Protein AF-A0AAJ7RJ25-F1 (afdb_monomer)

pLDDT: mean 83.78, std 15.84, range [28.59, 96.62]

Foldseek 3Di:
DDDDDDDPVDPQAQDDDDADFLEKDWDDDPNWIKIWGFDQVQKIWIFTPVDSVRDTDDMDGHPAGFNYWDADRVVRDIDTDHDHD

Organism: Cephus cinctus (NCBI:txid211228)

Nearest PDB structures (foldseek):
  8qh5-assembly1_B  TM=7.415E-01  e=2.669E-01  Homo sapiens
  2b5n-assembly4_D  TM=5.875E-01  e=1.981E-01  Homo sapiens
  5y2z-assembly3_F  TM=6.308E-01 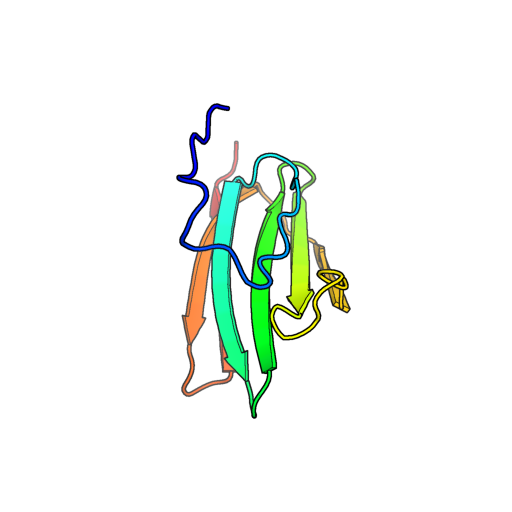 e=5.143E-01  Homo sapiens
  3ei3-assembly1_A  TM=5.996E-01  e=2.669E-01  Homo sapiens
  3ei4-assembly1_A  TM=6.697E-01  e=6.150E-01  Homo sapiens

Mean predicted aligned error: 6.25 Å

Solvent-accessible surface area (backbone atoms only — not comparable to full-atom values): 5348 Å² total; per-residue (Å²): 140,87,86,89,80,75,85,88,83,54,97,77,76,71,85,81,89,73,78,80,55,56,19,58,39,70,45,76,55,98,92,41,41,34,39,40,36,22,33,86,81,30,29,34,42,32,26,34,65,82,36,80,82,54,47,72,76,50,73,47,79,46,92,38,45,34,61,38,47,46,69,41,81,90,75,78,42,76,48,71,46,61,47,91,126

Radius of gyration: 14.31 Å; Cα contacts (8 Å, |Δi|>4): 159; chains: 1; bounding box: 36×33×31 Å

Sequence (85 aa):
MVRVIPVHNFLGQSVAQIDEPTAFCTANESANELLFLALRTHCIEVYLLNNPDLKRLTTFPTVDLAEYILHCAKGEYIATMEAKR

Structure (mmCIF, N/CA/C/O backbone):
data_AF-A0AAJ7RJ25-F1
#
_entry.id   AF-A0AAJ7RJ25-F1
#
loop_
_atom_site.group_PDB
_atom_site.id
_atom_site.type_symbol
_atom_site.label_atom_id
_ato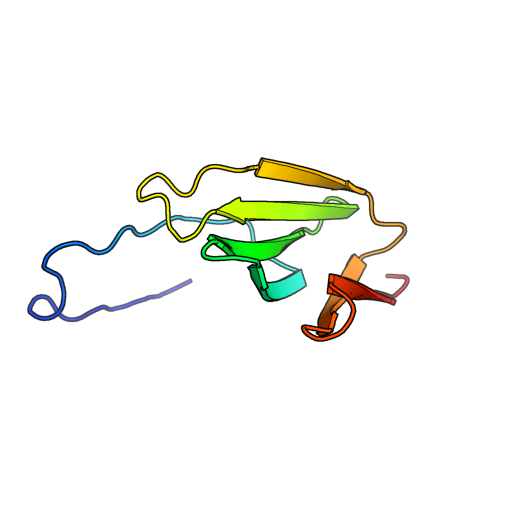m_site.label_alt_id
_atom_site.label_comp_id
_atom_site.label_asym_id
_atom_site.label_entity_id
_atom_site.label_seq_id
_atom_site.pdbx_PDB_ins_code
_atom_site.Cartn_x
_atom_site.Cartn_y
_atom_site.Cartn_z
_atom_site.occupancy
_atom_site.B_iso_or_equiv
_atom_site.auth_seq_id
_atom_site.auth_comp_id
_atom_site.auth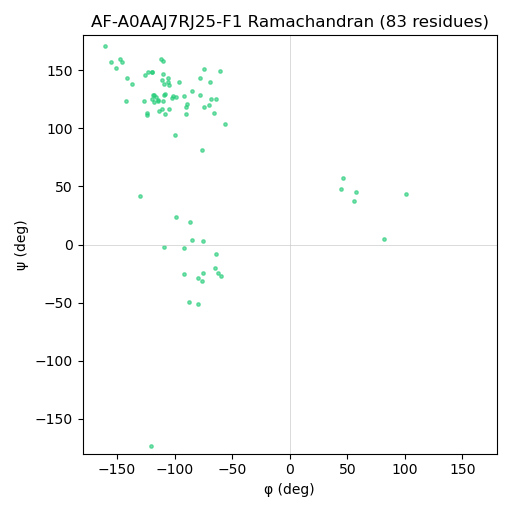_asym_id
_atom_site.auth_atom_id
_atom_site.pdbx_PDB_model_num
ATOM 1 N N . MET A 1 1 ? -2.630 13.392 -13.793 1.00 51.16 1 MET A N 1
ATOM 2 C CA . MET A 1 1 ? -3.540 13.282 -12.631 1.00 51.16 1 MET A CA 1
ATOM 3 C C . MET A 1 1 ? -4.709 14.235 -12.824 1.00 51.16 1 MET A C 1
ATOM 5 O O . MET A 1 1 ? -4.449 15.392 -13.120 1.00 51.16 1 MET A O 1
ATOM 9 N N . VAL A 1 2 ? -5.956 13.782 -12.646 1.00 28.59 2 VAL A N 1
ATOM 10 C CA . VAL A 1 2 ? -7.108 14.680 -12.437 1.00 28.59 2 VAL A CA 1
ATOM 11 C C . VAL A 1 2 ? -8.049 14.050 -11.407 1.00 28.59 2 VAL A C 1
ATOM 13 O O . VAL A 1 2 ? -8.509 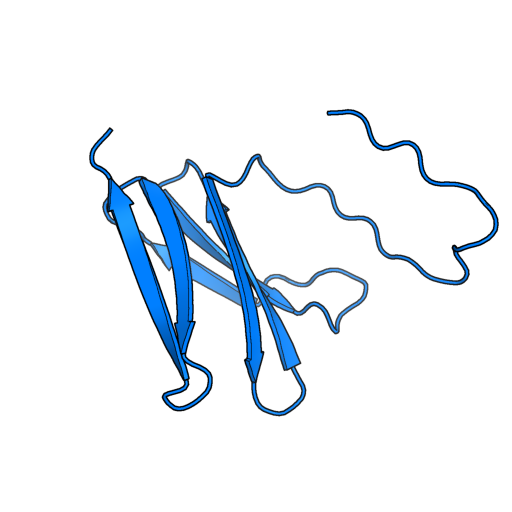12.927 -11.597 1.00 28.59 2 VAL A O 1
ATOM 16 N N . ARG A 1 3 ? -8.333 14.777 -10.321 1.00 53.00 3 ARG A N 1
ATOM 17 C CA . ARG A 1 3 ? -9.438 14.502 -9.391 1.00 53.00 3 ARG A CA 1
ATOM 18 C C . ARG A 1 3 ? -10.357 15.724 -9.389 1.00 53.00 3 ARG A C 1
ATOM 20 O O . ARG A 1 3 ? -9.883 16.828 -9.144 1.00 53.00 3 ARG A O 1
ATOM 27 N N . VAL A 1 4 ? -11.650 15.527 -9.655 1.00 40.00 4 VAL A N 1
ATOM 28 C CA . VAL A 1 4 ? -12.700 16.539 -9.451 1.00 40.00 4 VAL A CA 1
ATOM 29 C C . VAL A 1 4 ? -13.567 16.043 -8.303 1.00 40.00 4 VAL A C 1
ATOM 31 O O . VAL A 1 4 ? -14.167 14.976 -8.417 1.00 40.00 4 VAL A O 1
ATOM 34 N N . ILE A 1 5 ? -13.591 16.779 -7.190 1.00 60.88 5 ILE A N 1
ATOM 35 C CA . ILE A 1 5 ? -14.299 16.373 -5.972 1.00 60.88 5 ILE A CA 1
ATOM 36 C C . ILE A 1 5 ? -15.405 17.405 -5.656 1.00 60.88 5 ILE A C 1
ATOM 38 O O . ILE A 1 5 ? -15.090 18.591 -5.546 1.00 60.88 5 ILE A O 1
ATOM 42 N N . PRO A 1 6 ? -16.692 17.011 -5.545 1.00 43.16 6 PRO A N 1
ATOM 43 C CA . PRO A 1 6 ? -17.804 17.943 -5.303 1.00 43.16 6 PRO A CA 1
ATOM 44 C C . PRO A 1 6 ? -17.807 18.575 -3.896 1.00 43.16 6 PRO A C 1
ATOM 46 O O . PRO A 1 6 ? -17.592 17.894 -2.897 1.00 43.16 6 PRO A O 1
ATOM 49 N N . VAL A 1 7 ? -18.133 19.874 -3.826 1.00 48.28 7 VAL A N 1
ATOM 50 C CA . VAL A 1 7 ? -17.902 20.798 -2.686 1.00 48.28 7 VAL A CA 1
ATOM 51 C C . VAL A 1 7 ? -18.660 20.487 -1.376 1.00 48.28 7 VAL A C 1
ATOM 53 O O . VAL A 1 7 ? -18.221 20.921 -0.318 1.00 48.28 7 VAL A O 1
ATOM 56 N N . HIS A 1 8 ? -19.756 19.724 -1.375 1.00 54.28 8 HIS A N 1
ATOM 57 C CA . HIS A 1 8 ? -20.590 19.535 -0.168 1.00 54.28 8 HIS A CA 1
ATOM 58 C C . HIS A 1 8 ? -20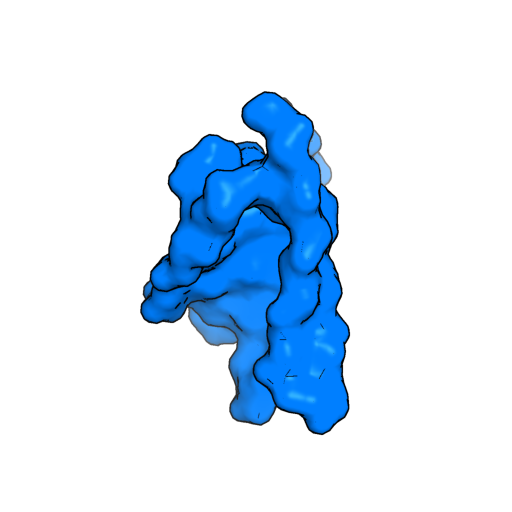.222 18.318 0.710 1.00 54.28 8 HIS A C 1
ATOM 60 O O . HIS A 1 8 ? -20.790 18.166 1.787 1.00 54.28 8 HIS A O 1
ATOM 66 N N . ASN A 1 9 ? -19.243 17.492 0.315 1.00 52.25 9 ASN A N 1
ATOM 67 C CA . ASN A 1 9 ? -18.804 16.299 1.067 1.00 52.25 9 ASN A CA 1
ATOM 68 C C . ASN A 1 9 ? -17.531 16.526 1.929 1.00 52.25 9 ASN A C 1
ATOM 70 O O . ASN A 1 9 ? -16.799 15.580 2.220 1.00 52.25 9 ASN A O 1
ATOM 74 N N . PHE A 1 10 ? -17.230 17.773 2.314 1.00 54.47 10 PHE A N 1
ATOM 75 C CA . PHE A 1 10 ? -15.905 18.199 2.802 1.00 54.47 10 PHE A CA 1
ATOM 76 C C . PHE A 1 10 ? -15.892 18.985 4.121 1.00 54.47 10 PHE A C 1
ATOM 78 O O . PHE A 1 10 ? -15.120 19.932 4.275 1.00 54.47 10 PHE A O 1
ATOM 85 N N . LEU A 1 11 ? -16.668 18.605 5.130 1.00 55.19 11 LEU A N 1
ATOM 86 C CA . LEU A 1 11 ? -16.295 19.031 6.484 1.00 55.19 11 LEU A CA 1
ATOM 87 C C . LEU A 1 11 ? -15.118 18.155 6.959 1.00 55.19 11 LEU A C 1
ATOM 89 O O . LEU A 1 11 ? -15.321 17.165 7.648 1.00 55.19 11 LEU A O 1
ATOM 93 N N . GLY A 1 12 ? -13.895 18.508 6.529 1.00 60.62 12 GLY A N 1
ATOM 94 C CA . GLY A 1 12 ? -12.635 18.000 7.096 1.00 60.62 12 GLY A CA 1
ATOM 95 C C . GLY A 1 12 ? -11.885 16.892 6.338 1.00 60.62 12 GLY A C 1
ATOM 96 O O . GLY A 1 12 ? -11.397 15.973 6.986 1.00 60.62 12 GLY A O 1
ATOM 97 N N . GLN A 1 13 ? -11.742 16.945 5.004 1.00 67.19 13 GLN A N 1
ATOM 98 C CA . GLN A 1 13 ? -10.797 16.035 4.322 1.00 67.19 13 GLN A CA 1
ATOM 99 C C . GLN A 1 13 ? -9.380 16.611 4.319 1.00 67.19 13 GLN A C 1
ATOM 101 O O . GLN A 1 13 ? -9.176 17.757 3.919 1.00 67.19 13 GLN A O 1
ATOM 106 N N . SER A 1 14 ? -8.403 15.782 4.685 1.00 66.50 14 SER A N 1
ATOM 107 C CA . SER A 1 14 ? -6.996 16.041 4.393 1.00 66.50 14 SER A CA 1
ATOM 108 C C . SER A 1 14 ? -6.646 15.415 3.045 1.00 66.50 14 SER A C 1
ATOM 110 O O . SER A 1 14 ? -6.796 14.208 2.850 1.00 66.50 14 SER A O 1
ATOM 112 N N . VAL A 1 15 ? -6.238 16.247 2.086 1.00 73.94 15 VAL A N 1
ATOM 113 C CA . VAL A 1 15 ? -5.776 15.797 0.769 1.00 73.94 15 VAL A CA 1
ATOM 114 C C . VAL A 1 15 ? -4.263 15.933 0.736 1.00 73.94 15 VAL A C 1
ATOM 116 O O . VAL A 1 15 ? -3.741 17.043 0.788 1.00 73.94 15 VAL A O 1
ATOM 119 N N . ALA A 1 16 ? -3.570 14.807 0.598 1.00 73.19 16 ALA A N 1
ATOM 120 C CA . ALA A 1 16 ? -2.128 14.779 0.407 1.00 73.19 16 ALA A CA 1
ATOM 121 C C . ALA A 1 16 ? -1.778 14.427 -1.041 1.00 73.19 16 ALA A C 1
ATOM 123 O O . ALA A 1 16 ? -2.434 13.596 -1.680 1.00 73.19 16 ALA A O 1
ATOM 124 N N . GLN A 1 17 ? -0.720 15.057 -1.546 1.00 77.44 17 GLN A N 1
ATOM 125 C CA . GLN A 1 17 ? -0.066 14.643 -2.777 1.00 77.44 17 GLN A CA 1
ATOM 126 C C . GLN A 1 17 ? 1.056 13.673 -2.416 1.00 77.44 17 GLN A C 1
ATOM 128 O O . GLN A 1 17 ? 1.889 13.974 -1.567 1.00 77.44 17 GLN A O 1
ATOM 133 N N . ILE A 1 18 ? 1.050 12.517 -3.067 1.00 78.19 18 ILE A N 1
ATOM 134 C CA . ILE A 1 18 ? 2.072 11.483 -2.921 1.00 78.19 18 ILE A CA 1
ATOM 135 C C . ILE A 1 18 ? 2.732 11.254 -4.276 1.00 78.19 18 ILE A C 1
ATOM 137 O O . ILE A 1 18 ? 2.083 11.415 -5.317 1.00 78.19 18 ILE A O 1
ATOM 141 N N . ASP A 1 19 ? 4.010 10.891 -4.254 1.00 78.88 19 ASP A N 1
ATOM 142 C CA . ASP A 1 19 ? 4.713 10.438 -5.450 1.00 78.88 19 ASP A CA 1
ATOM 143 C C . ASP A 1 19 ? 4.034 9.185 -6.009 1.00 78.88 19 ASP A C 1
ATOM 145 O O . ASP A 1 19 ? 3.439 8.418 -5.256 1.00 78.88 19 ASP A O 1
ATOM 149 N N . GLU A 1 20 ? 4.088 8.998 -7.332 1.00 86.75 20 GLU A N 1
ATOM 150 C CA . GLU A 1 20 ? 3.376 7.927 -8.041 1.00 86.75 20 GLU A CA 1
ATOM 151 C C . GLU A 1 20 ? 3.755 6.543 -7.474 1.00 86.75 20 GLU A C 1
ATOM 153 O O . GLU A 1 20 ? 4.849 6.043 -7.770 1.00 86.75 20 GLU A O 1
ATOM 158 N N . PRO A 1 21 ? 2.877 5.910 -6.670 1.00 92.44 21 PRO A N 1
ATOM 159 C CA . PRO A 1 21 ? 3.228 4.669 -6.011 1.00 92.44 21 PRO A CA 1
ATOM 160 C C . PRO A 1 21 ? 3.136 3.512 -7.008 1.00 92.44 21 PRO A C 1
ATOM 162 O O . PRO A 1 21 ? 2.235 3.467 -7.848 1.00 92.44 21 PRO A O 1
ATOM 165 N N . THR A 1 22 ? 4.047 2.546 -6.902 1.00 95.00 22 THR A N 1
ATOM 166 C CA . THR A 1 22 ? 3.999 1.311 -7.701 1.00 95.00 22 THR A CA 1
ATOM 167 C C . THR A 1 22 ? 3.008 0.305 -7.127 1.00 95.00 22 THR A C 1
ATOM 169 O O . THR A 1 22 ? 2.418 -0.470 -7.875 1.00 95.00 22 THR A O 1
ATOM 172 N N . ALA A 1 23 ? 2.793 0.352 -5.812 1.00 95.44 23 ALA A N 1
ATOM 173 C CA . ALA A 1 23 ? 1.808 -0.435 -5.087 1.00 95.44 23 ALA A CA 1
ATOM 174 C C . ALA A 1 23 ? 1.415 0.282 -3.792 1.00 95.44 23 ALA A C 1
ATOM 176 O O . ALA A 1 23 ? 2.172 1.096 -3.261 1.00 95.44 23 ALA A O 1
ATOM 177 N N . PHE A 1 24 ? 0.239 -0.037 -3.258 1.00 95.75 24 PHE A N 1
ATOM 178 C CA . PHE A 1 24 ? -0.203 0.478 -1.967 1.00 95.75 24 PHE A CA 1
ATOM 179 C C . PHE A 1 24 ? -1.043 -0.551 -1.215 1.00 95.75 24 PHE A C 1
ATOM 181 O O . PHE A 1 24 ? -1.640 -1.443 -1.816 1.00 95.75 24 PHE A O 1
ATOM 188 N N . CYS A 1 25 ? -1.102 -0.415 0.105 1.00 95.19 25 CYS A N 1
ATOM 189 C CA . CYS A 1 25 ? -1.962 -1.220 0.966 1.00 95.19 25 CYS A CA 1
ATOM 190 C C . CYS A 1 25 ? -2.346 -0.420 2.211 1.00 95.19 25 CYS A C 1
ATOM 192 O O . CYS A 1 25 ? -1.586 0.435 2.661 1.00 95.19 25 CYS A O 1
ATOM 194 N N . THR A 1 26 ? -3.506 -0.715 2.786 1.00 94.44 26 THR A N 1
ATOM 195 C CA . THR A 1 26 ? -3.896 -0.207 4.102 1.00 94.44 26 THR A CA 1
ATOM 196 C C . THR A 1 26 ? -3.885 -1.337 5.120 1.00 94.44 26 THR A C 1
ATOM 198 O O . THR A 1 26 ? -4.393 -2.425 4.839 1.00 94.44 26 THR A O 1
ATOM 201 N N . ALA A 1 27 ? -3.369 -1.070 6.315 1.00 92.75 27 ALA A N 1
ATOM 202 C CA . ALA A 1 27 ? -3.468 -1.978 7.452 1.00 92.75 27 ALA A CA 1
ATOM 203 C C . ALA A 1 27 ? -4.202 -1.296 8.604 1.00 92.75 27 ALA A C 1
ATOM 205 O O . ALA A 1 27 ? -4.113 -0.084 8.772 1.00 92.75 27 ALA A O 1
ATOM 206 N N . ASN A 1 28 ? -4.920 -2.085 9.396 1.00 90.12 28 ASN A N 1
ATOM 207 C CA . ASN A 1 28 ? -5.485 -1.631 10.657 1.00 90.12 28 ASN A CA 1
ATOM 208 C C . ASN A 1 28 ? -4.781 -2.403 11.771 1.00 90.12 28 ASN A C 1
ATOM 210 O O . ASN A 1 28 ? -4.894 -3.627 11.826 1.00 90.12 28 ASN A O 1
ATOM 214 N N . GLU A 1 29 ? -4.030 -1.689 12.600 1.00 80.88 29 GLU A N 1
ATOM 215 C CA . GLU A 1 29 ? -3.271 -2.240 13.718 1.00 80.88 29 GLU A CA 1
ATOM 216 C C . GLU A 1 29 ? -3.704 -1.519 14.993 1.00 80.88 29 GLU A C 1
ATOM 218 O O . GLU A 1 29 ? -3.421 -0.335 15.165 1.00 80.88 29 GLU A O 1
ATOM 223 N N . SER A 1 30 ? -4.388 -2.224 15.898 1.00 73.50 30 SER A N 1
ATOM 224 C CA . SER A 1 30 ? -4.640 -1.766 17.274 1.00 73.50 30 SER A CA 1
ATOM 225 C C . SER A 1 30 ? -5.083 -0.292 17.400 1.00 73.50 30 SER A C 1
ATOM 227 O O . SER A 1 30 ? -4.563 0.447 18.233 1.00 73.50 30 SER A O 1
ATOM 229 N N . ALA A 1 31 ? -6.062 0.120 16.581 1.00 80.62 31 ALA A N 1
ATOM 230 C CA . ALA A 1 31 ? -6.633 1.476 16.469 1.00 80.62 31 ALA A CA 1
ATOM 231 C C . ALA A 1 31 ? -5.864 2.495 15.607 1.00 80.62 31 ALA A C 1
ATOM 233 O O . ALA A 1 31 ? -6.293 3.646 15.500 1.00 80.62 31 ALA A O 1
ATOM 234 N N . ASN A 1 32 ? -4.789 2.087 14.939 1.00 85.88 32 ASN A N 1
ATOM 235 C CA . ASN A 1 32 ? -4.120 2.872 13.910 1.00 85.88 32 ASN A CA 1
ATOM 236 C C . ASN A 1 32 ? -4.506 2.371 12.521 1.00 85.88 32 ASN A C 1
ATOM 238 O O . ASN A 1 32 ? -4.348 1.194 12.201 1.00 85.88 32 ASN A O 1
ATOM 242 N N . GLU A 1 33 ? -4.961 3.287 11.674 1.00 90.00 33 GLU A N 1
ATOM 243 C CA . GLU A 1 33 ? -5.040 3.044 10.239 1.00 90.00 33 GLU A CA 1
ATOM 244 C C . GLU A 1 33 ? -3.719 3.467 9.603 1.00 90.00 33 GLU A C 1
ATOM 246 O O . GLU A 1 33 ? -3.284 4.616 9.725 1.00 90.00 33 GLU A O 1
ATOM 251 N N . LEU A 1 34 ? -3.060 2.515 8.956 1.00 93.06 34 LEU A N 1
ATOM 252 C CA . LEU A 1 34 ? -1.768 2.689 8.317 1.00 93.06 34 LEU A CA 1
ATOM 253 C C . LEU A 1 34 ? -1.922 2.620 6.803 1.00 93.06 34 LEU A C 1
ATOM 255 O O . LEU A 1 34 ? -2.664 1.785 6.284 1.00 93.06 34 LEU A O 1
ATOM 259 N N . LEU A 1 35 ? -1.169 3.455 6.096 1.00 94.06 35 LEU A N 1
ATOM 260 C CA . LEU A 1 35 ? -1.018 3.411 4.646 1.00 94.06 35 LEU A CA 1
ATOM 261 C C . LEU A 1 35 ? 0.426 3.052 4.298 1.00 94.06 35 LEU A C 1
ATOM 263 O O . LEU A 1 35 ? 1.351 3.751 4.700 1.00 94.06 35 LEU A O 1
ATOM 267 N N . PHE A 1 36 ? 0.596 1.993 3.516 1.00 95.56 36 PHE A N 1
ATOM 268 C CA . PHE A 1 36 ? 1.863 1.550 2.947 1.00 95.56 36 PHE A CA 1
ATOM 269 C C . PHE A 1 36 ? 1.908 1.972 1.482 1.00 95.56 36 PHE A C 1
ATOM 271 O O . PHE A 1 36 ? 0.996 1.633 0.725 1.00 95.56 36 PHE A O 1
ATOM 278 N N . LEU A 1 37 ? 2.959 2.682 1.081 1.00 95.94 37 LEU A N 1
ATOM 279 C CA . LEU A 1 37 ? 3.179 3.142 -0.290 1.00 95.94 37 LEU A CA 1
ATOM 280 C C . LEU A 1 37 ? 4.535 2.650 -0.784 1.00 95.94 37 LEU A C 1
ATOM 282 O O . LEU A 1 37 ? 5.562 3.099 -0.285 1.00 95.94 37 LEU A O 1
ATOM 286 N N . ALA A 1 38 ? 4.544 1.755 -1.771 1.00 95.94 38 ALA A N 1
ATOM 287 C CA . ALA A 1 38 ? 5.760 1.419 -2.501 1.00 95.94 38 ALA A CA 1
ATOM 288 C C . ALA A 1 38 ? 6.062 2.509 -3.523 1.00 95.94 38 ALA A C 1
ATOM 290 O O . ALA A 1 38 ? 5.200 2.871 -4.327 1.00 95.94 38 ALA A O 1
ATOM 291 N N . LEU A 1 39 ? 7.291 3.008 -3.506 1.00 93.81 39 LEU A N 1
ATOM 292 C CA . LEU A 1 39 ? 7.756 4.061 -4.395 1.00 93.81 39 LEU A CA 1
ATOM 293 C C . LEU A 1 39 ? 8.758 3.514 -5.410 1.00 93.81 39 LEU A C 1
ATOM 295 O O . LEU A 1 39 ? 9.451 2.521 -5.181 1.00 93.81 39 LEU A O 1
ATOM 299 N N . ARG A 1 40 ? 8.904 4.237 -6.525 1.00 92.94 40 ARG A N 1
ATOM 300 C CA . ARG A 1 40 ? 9.906 3.939 -7.564 1.00 92.94 40 ARG A CA 1
ATOM 301 C C . ARG A 1 40 ? 11.358 4.068 -7.075 1.00 92.94 40 ARG A C 1
ATOM 303 O O . ARG A 1 40 ? 12.277 3.698 -7.792 1.00 92.94 40 ARG A O 1
ATOM 310 N N . THR A 1 41 ? 11.567 4.580 -5.866 1.00 92.69 41 THR A N 1
ATOM 311 C CA . THR A 1 41 ? 12.865 4.730 -5.192 1.00 92.69 41 THR A CA 1
ATOM 312 C C . THR A 1 41 ? 13.297 3.487 -4.402 1.00 92.69 41 THR A C 1
ATOM 314 O O . THR A 1 41 ? 14.155 3.605 -3.534 1.00 92.69 41 THR A O 1
ATOM 317 N N . HIS A 1 42 ? 12.724 2.310 -4.685 1.00 93.81 42 HIS A N 1
ATOM 318 C CA . HIS A 1 42 ? 13.032 1.040 -4.004 1.00 93.81 42 HIS A CA 1
ATOM 319 C C . HIS A 1 42 ? 12.812 1.098 -2.485 1.00 93.81 42 HIS A C 1
ATOM 321 O O . HIS A 1 42 ? 13.642 0.673 -1.677 1.00 93.81 42 HIS A O 1
ATOM 327 N N . CYS A 1 43 ? 11.686 1.678 -2.077 1.00 95.00 43 CYS A N 1
ATOM 328 C CA . CYS A 1 43 ? 11.292 1.717 -0.679 1.00 95.00 43 CYS A CA 1
ATOM 329 C C . CYS A 1 43 ? 9.776 1.670 -0.518 1.00 95.00 43 CYS A C 1
ATOM 331 O O . CYS A 1 43 ? 9.020 1.991 -1.439 1.00 95.00 43 CYS A O 1
ATOM 333 N N . ILE A 1 44 ? 9.346 1.289 0.681 1.00 96.31 44 ILE A N 1
ATOM 334 C CA . ILE A 1 44 ? 7.968 1.411 1.134 1.00 96.31 44 ILE A CA 1
ATOM 335 C C . ILE A 1 44 ? 7.922 2.404 2.285 1.00 96.31 44 ILE A C 1
ATOM 337 O O . ILE A 1 44 ? 8.603 2.239 3.298 1.00 96.31 44 ILE A O 1
ATOM 341 N N . GLU A 1 45 ? 7.101 3.434 2.126 1.00 95.62 45 GLU A N 1
ATOM 342 C CA . GLU A 1 45 ? 6.813 4.415 3.163 1.00 95.62 45 GLU A CA 1
ATOM 343 C C . GLU A 1 45 ? 5.522 4.057 3.895 1.00 95.62 45 GLU A C 1
ATOM 345 O O . GLU A 1 45 ? 4.544 3.620 3.285 1.00 95.62 45 GLU A O 1
ATOM 350 N N . VAL A 1 46 ? 5.525 4.247 5.215 1.00 94.50 46 VAL A N 1
ATOM 351 C CA . VAL A 1 46 ? 4.389 3.943 6.088 1.00 94.50 46 VAL A CA 1
ATOM 352 C C . VAL A 1 46 ? 3.875 5.228 6.713 1.00 94.50 46 VAL A C 1
ATOM 354 O O . VAL A 1 46 ? 4.635 5.965 7.343 1.00 94.50 46 VAL A O 1
ATOM 357 N N . TYR A 1 47 ? 2.580 5.477 6.580 1.00 92.94 47 TYR A N 1
ATOM 358 C CA . TYR A 1 47 ? 1.911 6.686 7.048 1.00 92.94 47 TYR A CA 1
ATOM 359 C C . TYR A 1 47 ? 0.778 6.361 8.007 1.00 92.94 47 TYR A C 1
ATOM 361 O O . TYR A 1 47 ? 0.101 5.348 7.850 1.00 92.94 47 TYR A O 1
ATOM 369 N N . LEU A 1 48 ? 0.538 7.258 8.961 1.00 90.62 48 LEU A N 1
ATOM 370 C CA . LEU A 1 48 ? -0.616 7.185 9.850 1.00 90.62 48 LEU A CA 1
ATOM 371 C C . LEU A 1 48 ? -1.795 7.950 9.235 1.00 90.62 48 LEU A C 1
ATOM 373 O O . LEU A 1 48 ? -1.749 9.176 9.140 1.00 90.62 48 LEU A O 1
ATOM 377 N N . LEU A 1 49 ? -2.853 7.237 8.848 1.00 88.00 49 LEU A N 1
ATOM 378 C CA . LEU A 1 49 ? -4.075 7.817 8.275 1.00 88.00 49 LEU A CA 1
ATOM 379 C C . LEU A 1 49 ? -4.955 8.498 9.328 1.00 88.00 49 LEU A C 1
ATOM 381 O O . LEU A 1 49 ? -5.667 9.447 9.017 1.00 88.00 49 LEU A O 1
ATOM 385 N N . ASN A 1 50 ? -4.839 8.085 10.592 1.00 83.81 50 ASN A N 1
ATOM 386 C CA . ASN A 1 50 ? -5.549 8.712 11.713 1.00 83.81 50 ASN A CA 1
ATOM 387 C C . ASN A 1 50 ? -4.937 10.061 12.131 1.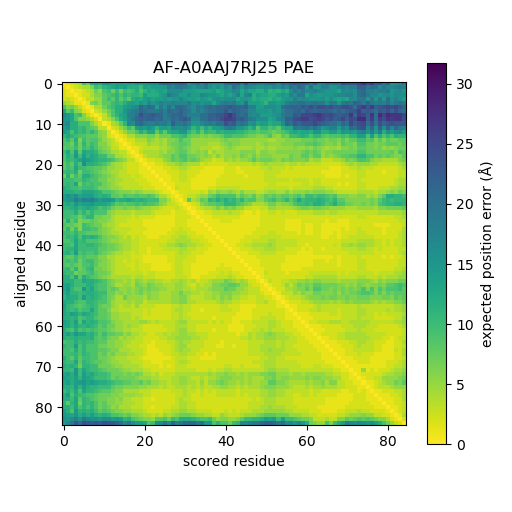00 83.81 50 ASN A C 1
ATOM 389 O O . ASN A 1 50 ? -5.374 10.669 13.108 1.00 83.81 50 ASN A O 1
ATOM 393 N N . ASN A 1 51 ? -3.912 10.531 11.414 1.00 81.12 51 ASN A N 1
ATOM 394 C CA . ASN A 1 51 ? -3.296 11.831 11.613 1.00 81.12 5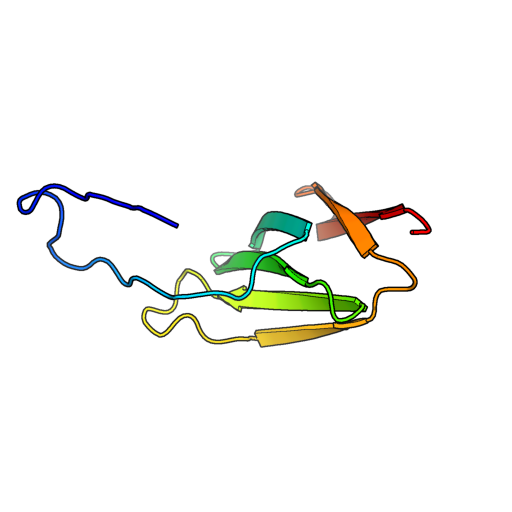1 ASN A CA 1
ATOM 395 C C . ASN A 1 51 ? -3.636 12.754 10.427 1.00 81.12 51 ASN A C 1
ATOM 397 O O . ASN A 1 51 ? -3.316 12.406 9.289 1.00 81.12 51 ASN A O 1
ATOM 401 N N . PRO A 1 52 ? -4.239 13.934 10.666 1.00 77.00 52 PRO A N 1
ATOM 402 C CA . PRO A 1 52 ? -4.650 14.841 9.594 1.00 77.00 52 PRO A CA 1
ATOM 403 C C . PRO A 1 52 ? -3.477 15.360 8.753 1.00 77.00 52 PRO A C 1
ATOM 405 O O . PRO A 1 52 ? -3.676 15.672 7.584 1.00 77.00 52 PRO A O 1
ATOM 408 N N . ASP A 1 53 ? -2.260 15.395 9.296 1.00 80.31 53 ASP A N 1
ATOM 409 C CA . ASP A 1 53 ? -1.061 15.833 8.574 1.00 80.31 53 ASP A CA 1
ATOM 410 C C . ASP A 1 53 ? -0.417 14.704 7.750 1.00 80.31 53 ASP A C 1
ATOM 412 O O . ASP A 1 53 ? 0.658 14.895 7.184 1.00 80.31 53 ASP A O 1
ATOM 416 N N . LEU A 1 54 ? -1.040 13.516 7.706 1.00 83.06 54 LEU A N 1
ATOM 417 C CA . LEU A 1 54 ? -0.514 12.307 7.067 1.00 83.06 54 LEU A CA 1
ATOM 418 C C . LEU A 1 54 ? 0.957 12.074 7.449 1.00 83.06 54 LEU A C 1
ATOM 420 O O . LEU A 1 54 ? 1.865 12.031 6.618 1.00 83.06 54 LEU A O 1
ATOM 424 N N . LYS A 1 55 ? 1.213 11.975 8.755 1.00 85.38 55 LYS A N 1
ATOM 425 C CA . LYS A 1 55 ? 2.572 11.822 9.277 1.00 85.38 55 LYS A CA 1
ATOM 426 C C . LYS A 1 55 ? 3.182 10.493 8.817 1.00 85.38 55 LYS A C 1
ATOM 428 O O . LYS A 1 55 ? 2.642 9.424 9.110 1.00 85.38 55 LYS A O 1
ATOM 433 N N . ARG A 1 56 ? 4.357 10.559 8.179 1.00 91.25 56 ARG A N 1
ATOM 434 C CA . ARG A 1 56 ? 5.190 9.381 7.890 1.00 91.25 56 ARG A CA 1
ATOM 435 C C . ARG A 1 56 ? 5.759 8.814 9.191 1.00 91.25 56 ARG A C 1
ATOM 437 O O . ARG A 1 56 ? 6.390 9.536 9.964 1.00 91.25 56 ARG A O 1
ATOM 444 N N . LEU A 1 57 ? 5.526 7.531 9.431 1.00 93.19 57 LEU A N 1
ATOM 445 C CA . LEU A 1 57 ? 6.007 6.800 10.600 1.00 93.19 57 LEU A CA 1
ATOM 446 C C . LEU A 1 57 ? 7.398 6.224 10.363 1.00 93.19 57 LEU A C 1
ATOM 448 O O . LEU A 1 57 ? 8.283 6.385 11.198 1.00 93.19 57 LEU A O 1
ATOM 452 N N . THR A 1 58 ? 7.583 5.546 9.233 1.00 95.00 58 THR A N 1
ATOM 453 C CA . THR A 1 58 ? 8.836 4.870 8.900 1.00 95.00 58 THR A CA 1
ATOM 454 C C . THR A 1 58 ? 8.937 4.602 7.400 1.00 95.00 58 THR A C 1
ATOM 456 O O . THR A 1 58 ? 7.967 4.777 6.658 1.00 95.00 58 THR A O 1
ATOM 459 N N . THR A 1 59 ? 10.114 4.157 6.978 1.00 95.44 59 THR A N 1
ATOM 460 C CA . THR A 1 59 ? 10.415 3.707 5.622 1.00 95.44 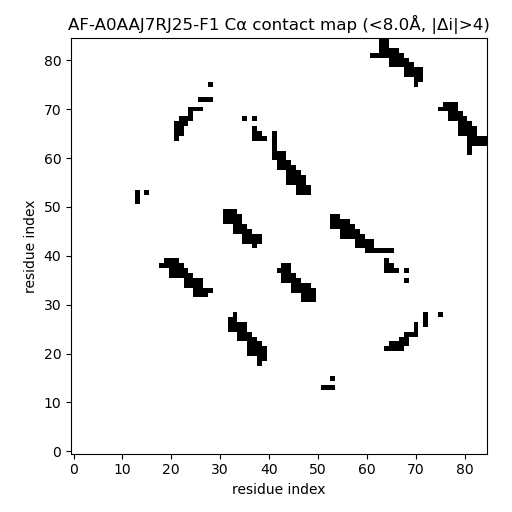59 THR A CA 1
ATOM 461 C C . THR A 1 59 ? 11.258 2.442 5.716 1.00 95.44 59 THR A C 1
ATOM 463 O O . THR A 1 59 ? 12.185 2.381 6.525 1.00 95.44 59 THR A O 1
ATOM 466 N N . PHE A 1 60 ? 10.973 1.448 4.881 1.00 95.00 60 PHE A N 1
ATOM 467 C CA . PHE A 1 60 ? 11.822 0.267 4.738 1.00 95.00 60 PHE A CA 1
ATOM 468 C C . PHE A 1 60 ? 12.208 0.041 3.271 1.00 95.00 60 PHE A C 1
ATOM 470 O O . PHE A 1 60 ? 11.432 0.383 2.376 1.00 95.00 60 PHE A O 1
ATOM 477 N N . PRO A 1 61 ? 13.424 -0.465 3.003 1.00 96.12 61 PRO A N 1
ATOM 478 C CA . PRO A 1 61 ? 13.901 -0.674 1.642 1.00 96.12 61 PRO A CA 1
ATOM 479 C C . PRO A 1 61 ? 13.232 -1.895 0.999 1.00 96.12 61 PRO A C 1
ATOM 481 O O . PRO A 1 61 ? 12.906 -2.862 1.688 1.00 96.12 61 PRO A O 1
ATOM 484 N N . THR A 1 62 ? 13.087 -1.860 -0.324 1.00 94.25 62 THR A N 1
ATOM 485 C CA . THR A 1 62 ? 12.772 -3.027 -1.160 1.00 94.25 62 THR A CA 1
ATOM 486 C C . THR A 1 62 ? 13.982 -3.369 -2.026 1.00 94.25 62 THR A C 1
ATOM 488 O O . THR A 1 62 ? 14.874 -2.539 -2.215 1.00 94.25 62 THR A O 1
ATOM 491 N N . VAL A 1 63 ? 14.058 -4.603 -2.523 1.00 93.62 63 VAL A N 1
ATOM 492 C CA . VAL A 1 63 ? 15.139 -5.014 -3.431 1.00 93.62 63 VAL A CA 1
ATOM 493 C C . VAL A 1 63 ? 14.826 -4.516 -4.840 1.00 93.62 63 VAL A C 1
ATOM 495 O O . VAL A 1 63 ? 15.631 -3.823 -5.458 1.00 93.62 63 VAL A O 1
ATOM 498 N N . ASP A 1 64 ? 13.618 -4.802 -5.312 1.00 95.00 64 ASP A N 1
ATOM 499 C CA . ASP A 1 64 ? 13.090 -4.413 -6.613 1.00 95.00 64 ASP A CA 1
ATOM 500 C C . ASP A 1 64 ? 11.823 -3.550 -6.432 1.00 95.00 64 ASP A C 1
ATOM 502 O O . ASP A 1 64 ? 11.465 -3.136 -5.322 1.00 95.00 64 ASP A O 1
ATOM 506 N N . LEU A 1 65 ? 11.143 -3.219 -7.532 1.00 94.56 65 LEU A N 1
ATOM 507 C CA . LEU A 1 65 ? 9.893 -2.467 -7.469 1.00 94.56 65 LEU A CA 1
ATOM 508 C C . LEU A 1 65 ? 8.761 -3.378 -6.989 1.00 94.56 65 LEU A C 1
ATOM 510 O O . LEU A 1 65 ? 8.412 -4.356 -7.654 1.00 94.56 65 LEU A O 1
ATOM 514 N N . ALA A 1 66 ? 8.161 -3.037 -5.848 1.00 95.81 66 ALA A N 1
ATOM 515 C CA . ALA A 1 66 ? 6.985 -3.738 -5.353 1.00 95.81 66 ALA A CA 1
ATOM 516 C C . ALA A 1 66 ? 5.771 -3.424 -6.241 1.00 95.81 66 ALA A C 1
ATOM 518 O O . ALA A 1 66 ? 5.364 -2.268 -6.374 1.00 95.81 66 ALA A O 1
ATOM 519 N N . GLU A 1 67 ? 5.194 -4.463 -6.840 1.00 95.31 67 GLU A N 1
ATOM 520 C CA . GLU A 1 67 ? 3.973 -4.385 -7.650 1.00 95.31 67 GLU A CA 1
ATOM 521 C C . GLU A 1 67 ? 2.719 -4.640 -6.808 1.00 95.31 67 GLU A C 1
ATOM 523 O O . GLU A 1 67 ? 1.634 -4.163 -7.135 1.00 95.31 67 GLU A O 1
ATOM 528 N N . TYR A 1 68 ? 2.874 -5.366 -5.696 1.00 95.62 68 TYR A N 1
ATOM 529 C CA . TYR A 1 68 ? 1.790 -5.665 -4.768 1.00 95.62 68 TYR A CA 1
ATOM 530 C C . TYR A 1 68 ? 2.281 -5.602 -3.329 1.00 95.62 68 TYR A C 1
ATOM 532 O O . TYR A 1 68 ? 3.390 -6.036 -3.013 1.00 95.62 68 TYR A O 1
ATOM 540 N N . ILE A 1 69 ? 1.409 -5.103 -2.458 1.00 96.62 69 ILE A N 1
ATOM 541 C CA . ILE A 1 69 ? 1.571 -5.128 -1.009 1.00 96.62 69 ILE A CA 1
ATOM 542 C C . ILE A 1 69 ? 0.303 -5.763 -0.438 1.00 96.62 69 ILE A C 1
ATOM 544 O O . ILE A 1 69 ? -0.806 -5.299 -0.707 1.00 96.62 69 ILE A O 1
ATOM 548 N N . LEU A 1 70 ? 0.460 -6.833 0.333 1.00 95.31 70 LEU A N 1
ATOM 549 C CA . LEU A 1 70 ? -0.634 -7.564 0.961 1.00 95.31 70 LEU A CA 1
ATOM 550 C C . LEU A 1 70 ? -0.470 -7.523 2.474 1.00 95.31 70 LEU A C 1
ATOM 552 O O . LEU A 1 70 ? 0.583 -7.878 2.997 1.00 95.31 70 LEU A O 1
ATOM 556 N N . HIS A 1 71 ? -1.530 -7.135 3.175 1.00 94.19 71 HIS A N 1
ATOM 557 C CA . HIS A 1 71 ? -1.571 -7.149 4.630 1.00 94.19 71 HIS A CA 1
ATOM 558 C C . HIS A 1 71 ? -2.289 -8.400 5.151 1.00 94.19 71 HIS A C 1
ATOM 560 O O . HIS A 1 71 ? -3.428 -8.685 4.777 1.00 94.19 71 HIS A O 1
ATOM 566 N N . CYS A 1 72 ? -1.633 -9.133 6.051 1.00 92.69 72 CYS A N 1
ATOM 567 C CA . CYS A 1 72 ? -2.211 -10.242 6.798 1.00 92.69 72 CYS A CA 1
ATOM 568 C C . CYS A 1 72 ? -2.607 -9.777 8.205 1.00 92.69 72 CYS A C 1
ATOM 570 O O . CYS A 1 72 ? -1.805 -9.843 9.134 1.00 92.69 72 CYS A O 1
ATOM 572 N N . ALA A 1 73 ? -3.871 -9.386 8.380 1.00 87.31 73 ALA A N 1
ATOM 573 C CA . ALA A 1 73 ? -4.374 -8.859 9.652 1.00 87.31 73 ALA A CA 1
ATOM 574 C C . ALA A 1 73 ? -4.249 -9.832 10.840 1.00 87.31 73 ALA A C 1
ATOM 576 O O . ALA A 1 73 ? -4.158 -9.401 11.980 1.00 87.31 73 ALA A O 1
ATOM 577 N N . LYS A 1 74 ? -4.241 -11.150 10.597 1.00 88.38 74 LYS A N 1
ATOM 578 C CA . LYS A 1 74 ? -4.136 -12.154 11.671 1.00 88.38 74 LYS A CA 1
ATOM 579 C C . LYS A 1 74 ? -2.715 -12.296 12.224 1.00 88.38 74 LYS A C 1
ATOM 581 O O . LYS A 1 74 ? -2.560 -12.682 13.377 1.00 88.38 74 LYS A O 1
ATOM 586 N N . GLY A 1 75 ? -1.705 -12.088 11.383 1.00 86.44 75 GLY A N 1
ATOM 587 C CA . GLY A 1 75 ? -0.298 -12.269 11.748 1.00 86.44 75 GLY A CA 1
ATOM 588 C C . GLY A 1 75 ? 0.483 -10.966 11.858 1.00 86.44 75 GLY A C 1
ATOM 589 O O . GLY A 1 75 ? 1.664 -11.026 12.161 1.00 86.44 75 GLY A O 1
ATOM 590 N N . GLU A 1 76 ? -0.154 -9.825 11.577 1.00 87.56 76 GLU A N 1
ATOM 591 C CA . GLU A 1 76 ? 0.484 -8.501 11.564 1.00 87.56 76 GLU A CA 1
ATOM 592 C C . GLU A 1 76 ? 1.690 -8.449 10.608 1.00 87.56 76 GLU A C 1
ATOM 594 O O . GLU A 1 76 ? 2.712 -7.819 10.865 1.00 87.56 76 GLU A O 1
ATOM 599 N N . TYR A 1 77 ? 1.559 -9.134 9.466 1.00 90.88 77 TYR A N 1
ATOM 600 C CA . TYR A 1 77 ? 2.594 -9.198 8.436 1.00 90.88 77 TYR A CA 1
ATOM 601 C C . TYR A 1 77 ? 2.192 -8.433 7.183 1.00 90.88 77 TYR A C 1
ATOM 603 O O . TYR A 1 77 ? 1.029 -8.443 6.766 1.00 90.88 77 TYR A O 1
ATOM 611 N N . ILE A 1 78 ? 3.198 -7.860 6.531 1.00 92.88 78 ILE A N 1
ATOM 612 C CA . ILE A 1 78 ? 3.112 -7.342 5.172 1.00 92.88 78 ILE A CA 1
ATOM 613 C C . ILE A 1 78 ? 3.919 -8.261 4.260 1.00 92.88 78 ILE A C 1
ATOM 615 O O . ILE A 1 78 ? 5.079 -8.555 4.537 1.00 92.88 78 ILE A O 1
ATOM 619 N N . ALA A 1 79 ? 3.304 -8.707 3.171 1.00 94.69 79 ALA A N 1
ATOM 620 C CA . ALA A 1 79 ? 3.978 -9.416 2.095 1.00 94.69 79 ALA A CA 1
ATOM 621 C C . ALA A 1 79 ? 4.067 -8.505 0.870 1.00 94.69 79 ALA A C 1
ATOM 623 O O . ALA A 1 79 ? 3.060 -7.935 0.441 1.00 94.69 79 ALA A O 1
ATOM 624 N N . THR A 1 80 ? 5.261 -8.382 0.302 1.00 95.56 80 THR A N 1
ATOM 625 C CA . THR A 1 80 ? 5.502 -7.659 -0.947 1.00 95.56 80 THR A CA 1
ATOM 626 C C . THR A 1 80 ? 5.747 -8.660 -2.067 1.00 95.56 80 THR A C 1
ATOM 628 O O . THR A 1 80 ? 6.407 -9.681 -1.873 1.00 95.56 80 THR A O 1
ATOM 631 N N . MET A 1 81 ? 5.200 -8.385 -3.249 1.00 95.81 81 MET A N 1
ATOM 632 C CA . MET A 1 81 ? 5.633 -9.051 -4.474 1.00 95.81 81 MET A CA 1
ATOM 633 C C . MET A 1 81 ? 6.402 -8.036 -5.304 1.00 95.81 81 MET A C 1
ATOM 635 O O . MET A 1 81 ? 5.835 -7.044 -5.767 1.00 95.81 81 MET A O 1
ATOM 639 N N . GLU A 1 82 ? 7.699 -8.278 -5.440 1.00 94.81 82 GLU A N 1
ATOM 640 C CA . GLU A 1 82 ? 8.630 -7.403 -6.139 1.00 94.81 82 GLU A CA 1
ATOM 641 C C . GLU A 1 82 ? 8.991 -8.013 -7.490 1.00 94.81 82 GLU A C 1
ATOM 643 O O . GLU A 1 82 ? 9.206 -9.222 -7.6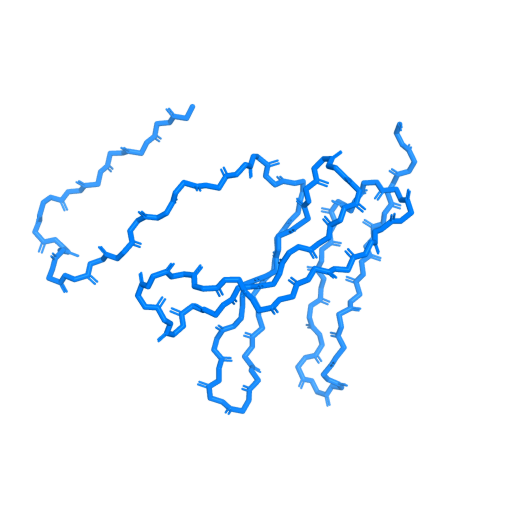04 1.00 94.81 82 GLU A O 1
ATOM 648 N N . ALA A 1 83 ? 9.022 -7.175 -8.522 1.00 91.25 83 ALA A N 1
ATOM 649 C CA . ALA A 1 83 ? 9.361 -7.590 -9.871 1.00 91.25 83 ALA A CA 1
ATOM 650 C C . ALA A 1 83 ? 10.623 -6.872 -10.329 1.00 91.25 83 ALA A C 1
ATOM 652 O O . ALA A 1 83 ? 10.705 -5.642 -10.305 1.00 91.25 83 ALA A O 1
ATOM 653 N N . LYS A 1 84 ? 11.581 -7.663 -10.809 1.00 85.06 84 LYS A N 1
ATOM 654 C CA . LYS A 1 84 ? 12.799 -7.155 -11.425 1.00 85.06 84 LYS A CA 1
ATOM 655 C C . LYS A 1 84 ? 12.437 -6.425 -12.719 1.00 85.06 84 LYS A C 1
ATOM 657 O O . LYS A 1 84 ? 11.968 -7.059 -13.668 1.00 85.06 84 LYS A O 1
ATOM 662 N N . ARG A 1 85 ? 12.630 -5.109 -12.747 1.00 63.94 85 ARG A N 1
ATOM 663 C CA . ARG A 1 85 ? 12.391 -4.245 -13.910 1.00 63.94 85 ARG A CA 1
ATOM 664 C C . ARG A 1 85 ? 13.615 -3.399 -14.212 1.00 63.94 85 ARG A C 1
ATOM 666 O O . ARG A 1 85 ? 14.306 -3.012 -13.249 1.00 63.94 85 ARG A O 1
#

Secondary structure (DSSP, 8-state):
------GGG-SS---------SEEEEEEETTEEEEEEEETTTEEEEEETTSTT--EEEEEE-SSEEEEEEEETTTTEEEEEEE--

InterPro domains:
  IPR017216 Hermansky-Pudlak syndrome 3 protein [PTHR28633] (1-82)